Protein AF-A0A6P1Q4A7-F1 (afdb_monomer)

Mean predicted aligned error: 11.12 Å

Solvent-accessible surface area (backbone atoms only — not comparable to full-atom values): 10674 Å² total; per-residue (Å²): 141,85,82,88,87,82,72,81,72,65,68,67,61,69,74,70,74,64,87,75,72,73,75,78,85,70,84,76,80,87,78,87,81,87,83,88,80,80,86,44,78,43,50,24,52,75,88,36,71,66,83,65,97,74,77,94,75,77,65,41,75,36,91,84,79,41,17,33,33,39,69,53,61,57,32,36,40,34,28,81,39,62,34,29,36,36,28,34,78,49,88,72,50,57,26,42,32,78,82,69,81,57,82,59,49,48,37,52,51,28,33,36,44,72,87,41,80,40,60,31,68,45,76,42,81,40,53,28,37,80,46,76,90,74,67,46,64,87,47,24,37,27,48,33,42,32,40,79,55,47,50,85,76,53,80,90,78,60,64,54,71,85,81,54,76,45,75,45,80,54,131

Radius of gyration: 36.62 Å; Cα contacts (8 Å, |Δi|>4): 297; chains: 1; bounding box: 56×28×137 Å

pLDDT: mean 86.03, std 17.23, range [37.91, 98.31]

Foldseek 3Di:
DDDDDPPPPPPVVVVPPPPPPPPPPPPDDDDDDDDDDDWDKFKDFPNHTPPDPDDDDAFDQDPVVLWRKDKGDWMAIATDFFKKKKAWPDPWDWWAFPVNPWDIFTKFKWKQALNDTDGRHDIDMATHHNDPVVDDSNRTIMMMIITPDRPVVGDDGDIDDGIDMDMGGDD

Structure (mmCIF, N/CA/C/O backbone):
data_AF-A0A6P1Q4A7-F1
#
_entry.id   AF-A0A6P1Q4A7-F1
#
loop_
_atom_site.group_PDB
_atom_site.id
_atom_site.type_symbol
_atom_site.label_atom_id
_atom_site.label_alt_id
_atom_site.label_comp_id
_atom_site.label_asym_id
_atom_site.label_entity_id
_atom_site.label_seq_id
_atom_site.pdbx_PDB_ins_code
_atom_site.Cartn_x
_atom_site.Cartn_y
_atom_site.Cartn_z
_atom_site.occupancy
_atom_site.B_iso_or_equiv
_atom_site.auth_seq_id
_atom_site.auth_comp_id
_atom_site.auth_asym_id
_atom_site.auth_atom_id
_atom_site.pdbx_PDB_model_num
ATOM 1 N N . MET A 1 1 ? -33.879 -15.311 112.328 1.00 37.91 1 MET A N 1
ATOM 2 C CA . MET A 1 1 ? -32.522 -14.984 111.845 1.00 37.91 1 MET A CA 1
ATOM 3 C C . MET A 1 1 ? -32.521 -15.320 110.359 1.00 37.91 1 MET A C 1
ATOM 5 O O . MET A 1 1 ? -32.626 -16.489 110.021 1.00 37.91 1 MET A O 1
ATOM 9 N N . ILE A 1 2 ? -32.670 -14.295 109.515 1.00 40.41 2 ILE A N 1
ATOM 10 C CA . ILE A 1 2 ? -33.118 -14.395 108.115 1.00 40.41 2 ILE A CA 1
ATOM 11 C C . ILE A 1 2 ? -31.905 -14.471 107.185 1.00 40.41 2 ILE A C 1
ATOM 13 O O . ILE A 1 2 ? -30.959 -13.701 107.324 1.00 40.41 2 ILE A O 1
ATOM 17 N N . THR A 1 3 ? -31.960 -15.431 106.270 1.00 42.16 3 THR A N 1
ATOM 18 C CA . THR A 1 3 ? -30.948 -15.809 105.284 1.00 42.16 3 THR A CA 1
ATOM 19 C C . THR A 1 3 ? -30.914 -14.864 104.073 1.00 42.16 3 THR A C 1
ATOM 21 O O . THR A 1 3 ? -31.929 -14.314 103.656 1.00 42.16 3 THR A O 1
ATOM 24 N N . ASN A 1 4 ? -29.706 -14.711 103.527 1.00 48.91 4 ASN A N 1
ATOM 25 C CA . ASN A 1 4 ? -29.264 -13.866 102.413 1.00 48.91 4 ASN A CA 1
ATOM 26 C C . ASN A 1 4 ? -30.138 -13.871 101.145 1.00 48.91 4 ASN A C 1
ATOM 28 O O . ASN A 1 4 ? -30.464 -14.935 100.635 1.00 48.91 4 ASN A O 1
ATOM 32 N N . ASN A 1 5 ? -30.316 -12.690 100.537 1.00 47.66 5 ASN A N 1
ATOM 33 C CA . ASN A 1 5 ? -30.649 -12.516 99.115 1.00 47.66 5 ASN A CA 1
ATOM 34 C C . ASN A 1 5 ? -29.931 -11.269 98.554 1.00 47.66 5 ASN A C 1
ATOM 36 O O . ASN A 1 5 ? -30.534 -10.217 98.380 1.00 47.66 5 ASN A O 1
ATOM 40 N N . TYR A 1 6 ? -28.625 -11.381 98.282 1.00 51.16 6 TYR A N 1
ATOM 41 C CA . TYR A 1 6 ? -27.801 -10.303 97.698 1.00 51.16 6 TYR A CA 1
ATOM 42 C C . TYR A 1 6 ? -27.303 -10.597 96.268 1.00 51.16 6 TYR A C 1
ATOM 44 O O . TYR A 1 6 ? -26.462 -9.871 95.750 1.00 51.16 6 TYR A O 1
ATOM 52 N N . ILE A 1 7 ? -27.807 -11.641 95.598 1.00 53.69 7 ILE A N 1
ATOM 53 C CA . 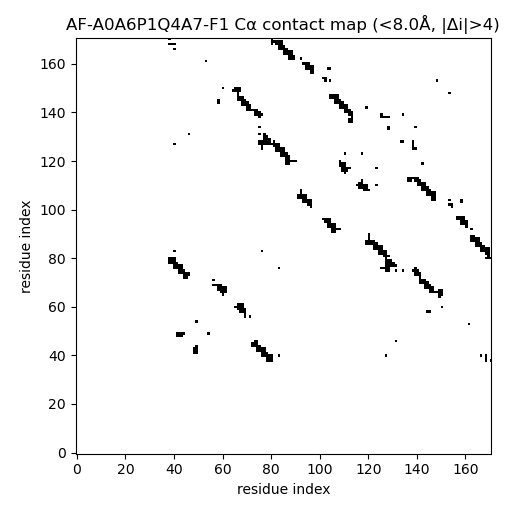ILE A 1 7 ? -27.218 -12.123 94.328 1.00 53.69 7 ILE A CA 1
ATOM 54 C C . ILE A 1 7 ? -28.039 -11.749 93.076 1.00 53.69 7 ILE A C 1
ATOM 56 O O . ILE A 1 7 ? -27.533 -11.825 91.963 1.00 53.69 7 ILE A O 1
ATOM 60 N N . VAL A 1 8 ? -29.269 -11.247 93.210 1.00 51.34 8 VAL A N 1
ATOM 61 C CA . VAL A 1 8 ? -30.142 -11.009 92.037 1.00 51.34 8 VAL A CA 1
ATOM 62 C C . VAL A 1 8 ? -29.942 -9.618 91.397 1.00 51.34 8 VAL A C 1
ATOM 64 O O . VAL A 1 8 ? -30.354 -9.392 90.265 1.00 51.34 8 VAL A O 1
ATOM 67 N N . GLY A 1 9 ? -29.257 -8.685 92.072 1.00 48.62 9 GLY A N 1
ATOM 68 C CA . GLY A 1 9 ? -29.128 -7.293 91.610 1.00 48.62 9 GLY A CA 1
ATOM 69 C C . GLY A 1 9 ? -27.920 -6.969 90.718 1.00 48.62 9 GLY A C 1
ATOM 70 O O . GLY A 1 9 ? -27.981 -6.011 89.955 1.00 48.62 9 GLY A O 1
ATOM 71 N N . LEU A 1 10 ? -26.826 -7.740 90.779 1.00 49.06 10 LEU A N 1
ATOM 72 C CA . LEU A 1 10 ? -25.585 -7.399 90.055 1.00 49.06 10 LEU A CA 1
ATOM 73 C C . LEU A 1 10 ? -25.509 -7.960 88.624 1.00 49.06 10 LEU A C 1
ATOM 75 O O . LEU A 1 10 ? -24.775 -7.422 87.799 1.00 49.06 10 LEU A O 1
ATOM 79 N N . GLY A 1 11 ? -26.272 -9.010 88.302 1.00 47.81 11 GLY A N 1
ATOM 80 C CA . GLY A 1 11 ? -26.229 -9.651 86.978 1.00 47.81 11 GLY A CA 1
ATOM 81 C C . GLY A 1 11 ? -26.882 -8.831 85.858 1.00 47.81 11 GLY A C 1
ATOM 82 O O . GLY A 1 11 ? -26.464 -8.921 84.707 1.00 47.81 11 GLY A O 1
ATOM 83 N N . ALA A 1 12 ? -27.866 -7.988 86.185 1.00 49.59 12 ALA A N 1
ATOM 84 C CA . ALA A 1 12 ? -28.587 -7.182 85.197 1.00 49.59 12 ALA A CA 1
ATOM 85 C C . ALA A 1 12 ? -27.838 -5.898 84.786 1.00 49.59 12 ALA A C 1
ATOM 87 O O . ALA A 1 12 ? -28.069 -5.381 83.697 1.00 49.59 12 ALA A O 1
ATOM 88 N N . ALA A 1 13 ? -26.910 -5.399 85.612 1.00 51.56 13 ALA A N 1
ATOM 89 C CA . ALA A 1 13 ? -26.159 -4.176 85.315 1.00 51.56 13 ALA A CA 1
ATOM 90 C C . ALA A 1 13 ? -24.962 -4.411 84.371 1.00 51.56 13 ALA A C 1
ATOM 92 O O . ALA A 1 13 ? -24.596 -3.518 83.612 1.00 51.56 13 ALA A O 1
ATOM 93 N N . ILE A 1 14 ? -24.383 -5.618 84.363 1.00 50.81 14 ILE A N 1
ATOM 94 C CA . ILE A 1 14 ? -23.214 -5.947 83.524 1.00 50.81 14 ILE A CA 1
ATOM 95 C C . ILE A 1 14 ? -23.617 -6.232 82.062 1.00 50.81 14 ILE A C 1
ATOM 97 O O . ILE A 1 14 ? -22.806 -6.069 81.154 1.00 50.81 14 ILE A O 1
ATOM 101 N N . LEU A 1 15 ? -24.882 -6.578 81.800 1.00 49.03 15 LEU A N 1
ATOM 102 C CA . LEU A 1 15 ? -25.378 -6.864 80.445 1.00 49.03 15 LEU A CA 1
ATOM 103 C C . LEU A 1 15 ? -25.853 -5.624 79.666 1.00 49.03 15 LEU A C 1
ATOM 105 O O . LEU A 1 15 ? -26.134 -5.734 78.475 1.00 49.03 15 LEU A O 1
ATOM 109 N N . LEU A 1 16 ? -25.930 -4.450 80.302 1.00 49.41 16 LEU A N 1
ATOM 110 C CA . LEU A 1 16 ? -26.469 -3.224 79.689 1.00 49.41 16 LEU A CA 1
ATOM 111 C C . LEU A 1 16 ? -25.406 -2.183 79.301 1.00 49.41 16 LEU A C 1
ATOM 113 O O . LEU A 1 16 ? -25.763 -1.123 78.799 1.00 49.41 16 LEU A O 1
ATOM 117 N N . TRP A 1 17 ? -24.114 -2.468 79.490 1.00 46.75 17 TRP A N 1
ATOM 118 C CA . TRP A 1 17 ? -23.021 -1.524 79.186 1.00 46.75 17 TRP A CA 1
ATOM 119 C C . TRP A 1 17 ? -22.073 -1.975 78.063 1.00 46.75 17 TRP A C 1
ATOM 121 O O . TRP A 1 17 ? -21.028 -1.367 77.860 1.00 46.75 17 TRP A O 1
ATOM 131 N N . SER A 1 18 ? -22.430 -3.005 77.289 1.00 49.97 18 SER A N 1
ATOM 132 C CA . SER A 1 18 ? -21.637 -3.450 76.127 1.00 49.97 18 SER A CA 1
ATOM 133 C C . SER A 1 18 ? -22.215 -3.050 74.762 1.00 49.97 18 SER A C 1
ATOM 135 O O . SER A 1 18 ? -21.635 -3.393 73.734 1.00 49.97 18 SER A O 1
ATOM 137 N N . GLN A 1 19 ? -23.312 -2.286 74.698 1.00 48.84 19 GLN A N 1
ATOM 138 C CA . GLN A 1 19 ? -23.960 -1.944 73.419 1.00 48.84 19 GLN A CA 1
ATOM 139 C C . GLN A 1 19 ? -23.454 -0.660 72.748 1.00 48.84 19 GLN A C 1
ATOM 141 O O . GLN A 1 19 ? -24.202 0.037 72.071 1.00 48.84 19 GLN A O 1
ATOM 146 N N . THR A 1 20 ? -22.157 -0.381 72.846 1.00 50.78 20 THR A N 1
ATOM 147 C CA . THR A 1 20 ? -21.487 0.456 71.840 1.00 50.78 20 THR A CA 1
ATOM 148 C C . THR A 1 20 ? -20.255 -0.246 71.288 1.00 50.78 20 THR A C 1
ATOM 150 O O . THR A 1 20 ? -19.214 0.369 71.076 1.00 50.78 20 THR A O 1
ATOM 153 N N . ALA A 1 21 ? -20.369 -1.541 70.989 1.00 50.75 21 ALA A N 1
ATOM 154 C CA . ALA A 1 21 ? -19.693 -2.035 69.800 1.00 50.75 21 ALA A CA 1
ATOM 155 C 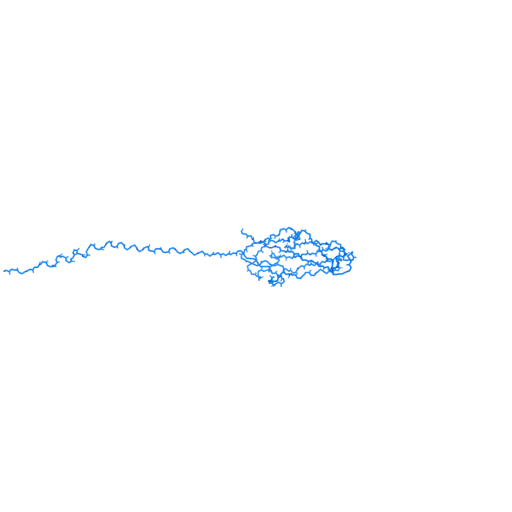C . ALA A 1 21 ? -20.422 -1.397 68.610 1.00 50.75 21 ALA A C 1
ATOM 157 O O . ALA A 1 21 ? -21.386 -1.952 68.087 1.00 50.75 21 ALA A O 1
ATOM 158 N N . LEU A 1 22 ? -20.009 -0.182 68.236 1.00 50.03 22 LEU A N 1
ATOM 159 C CA . LEU A 1 22 ? -20.289 0.350 66.911 1.00 50.03 22 LEU A CA 1
ATOM 160 C C . LEU A 1 22 ? -19.691 -0.669 65.949 1.00 50.03 22 LEU A C 1
ATOM 162 O O . LEU A 1 22 ? -18.486 -0.676 65.704 1.00 50.03 22 LEU A O 1
ATOM 166 N N . SER A 1 23 ? -20.518 -1.591 65.467 1.00 47.84 23 SER A N 1
ATOM 167 C CA . SER A 1 23 ? -20.166 -2.397 64.321 1.00 47.84 23 SER A CA 1
ATOM 168 C C . SER A 1 23 ? -19.997 -1.398 63.186 1.00 47.84 23 SER A C 1
ATOM 170 O O . SER A 1 23 ? -20.974 -0.956 62.580 1.00 47.84 23 SER A O 1
ATOM 172 N N . VAL A 1 24 ? -18.760 -0.976 62.939 1.00 54.66 24 VAL A N 1
ATOM 173 C CA . VAL A 1 24 ? -18.392 -0.322 61.691 1.00 54.66 24 VAL A CA 1
ATOM 174 C C . VAL A 1 24 ? -18.491 -1.413 60.632 1.00 54.66 24 VAL A C 1
ATOM 176 O O . VAL A 1 24 ? -17.504 -2.019 60.235 1.00 54.66 24 VAL A O 1
ATOM 179 N N . VAL A 1 25 ? -19.720 -1.724 60.218 1.00 54.56 25 VAL A N 1
ATOM 180 C CA . VAL A 1 25 ? -19.993 -2.569 59.054 1.00 54.56 25 VAL A CA 1
ATOM 181 C C . VAL A 1 25 ? -19.966 -1.653 57.843 1.00 54.56 25 VAL A C 1
ATOM 183 O O . VAL A 1 25 ? -20.967 -1.408 57.187 1.00 54.56 25 VAL A O 1
ATOM 186 N N . ASN A 1 26 ? -18.807 -1.053 57.613 1.00 52.81 26 ASN A N 1
ATOM 187 C CA . ASN A 1 26 ? -18.505 -0.378 56.363 1.00 52.81 26 ASN A CA 1
ATOM 188 C C . ASN A 1 26 ? -17.047 -0.666 56.016 1.00 52.81 26 ASN A C 1
ATOM 190 O O . ASN A 1 26 ? -16.232 0.222 55.804 1.00 52.81 26 ASN A O 1
ATOM 194 N N . SER A 1 27 ? -16.705 -1.954 55.981 1.00 62.44 27 SER A N 1
ATOM 195 C CA . SER A 1 27 ? -15.562 -2.413 55.200 1.00 62.44 27 SER A CA 1
ATOM 196 C C . SER A 1 27 ? -15.970 -2.363 53.727 1.00 62.44 27 SER A C 1
ATOM 198 O O . SER A 1 27 ? -16.334 -3.378 53.140 1.00 62.44 27 SER A O 1
ATOM 200 N N . GLN A 1 28 ? -15.997 -1.162 53.150 1.00 64.75 28 GLN A N 1
ATOM 201 C CA . GLN A 1 28 ? -16.028 -1.014 51.700 1.00 64.75 28 GLN A CA 1
ATOM 202 C C . GLN A 1 28 ? -14.626 -1.322 51.182 1.00 64.75 28 GLN A C 1
ATOM 204 O O . GLN A 1 28 ? -13.643 -0.718 51.608 1.00 64.75 28 GLN A O 1
ATOM 209 N N . VAL A 1 29 ? -14.543 -2.327 50.315 1.00 70.50 29 VAL A N 1
ATOM 210 C CA . VAL A 1 29 ? -13.341 -2.629 49.545 1.00 70.50 29 VAL A CA 1
ATOM 211 C C . VAL A 1 29 ? -13.593 -2.081 48.152 1.00 70.50 29 VAL A C 1
ATOM 213 O O . VAL A 1 29 ? -14.319 -2.689 47.367 1.00 70.50 29 VAL A O 1
ATOM 216 N N . ASP A 1 30 ? -13.013 -0.922 47.866 1.00 70.12 30 ASP A N 1
ATOM 217 C CA . ASP A 1 30 ? -12.979 -0.377 46.516 1.00 70.12 30 ASP A CA 1
ATOM 218 C C . ASP A 1 30 ? -11.871 -1.096 45.743 1.00 70.12 30 ASP A C 1
ATOM 220 O O . ASP A 1 30 ? -10.682 -0.948 46.030 1.00 70.12 30 ASP A O 1
ATOM 224 N N . ILE A 1 31 ? -12.274 -1.937 44.790 1.00 74.19 31 ILE A N 1
ATOM 225 C CA . ILE A 1 31 ? -11.362 -2.595 43.854 1.00 74.19 31 ILE A CA 1
ATOM 226 C C . ILE A 1 31 ? -11.441 -1.823 42.545 1.00 74.19 31 ILE A C 1
ATOM 228 O O . ILE A 1 31 ? -12.404 -1.953 41.789 1.00 74.19 31 ILE A O 1
ATOM 232 N N . GLU A 1 32 ? -10.419 -1.023 42.274 1.00 72.69 32 GLU A N 1
ATOM 233 C CA . GLU A 1 32 ? -10.243 -0.413 40.964 1.00 72.69 32 GLU A CA 1
ATOM 234 C C . GLU A 1 32 ? -9.772 -1.490 39.978 1.00 72.69 32 GLU A C 1
ATOM 236 O O . GLU A 1 32 ? -8.681 -2.050 40.106 1.00 72.69 32 GLU A O 1
ATOM 241 N N . ILE A 1 33 ? -10.628 -1.827 39.012 1.00 75.19 33 ILE A N 1
ATOM 242 C CA . ILE A 1 33 ? -10.295 -2.754 37.930 1.00 75.19 33 ILE A CA 1
ATOM 243 C C . ILE A 1 33 ? -9.979 -1.924 36.692 1.00 75.19 33 ILE A C 1
ATOM 245 O O . ILE A 1 33 ? -10.878 -1.477 35.979 1.00 75.19 33 ILE A O 1
ATOM 249 N N . SER A 1 34 ? -8.690 -1.749 36.428 1.00 68.75 34 SER A N 1
ATOM 250 C CA . SER A 1 34 ? -8.207 -1.093 35.216 1.00 68.75 34 SER A CA 1
ATOM 251 C C . SER A 1 34 ? -8.037 -2.119 34.096 1.00 68.75 34 SER A C 1
ATOM 253 O O . SER A 1 34 ? -7.324 -3.110 34.251 1.00 68.75 34 SER A O 1
ATOM 255 N N . ALA A 1 35 ? -8.684 -1.879 32.954 1.00 74.81 35 ALA A N 1
ATOM 256 C CA . ALA A 1 35 ? -8.501 -2.649 31.728 1.00 74.81 35 ALA A CA 1
ATOM 257 C C . ALA A 1 35 ? -7.969 -1.723 30.627 1.00 74.81 35 ALA A C 1
ATOM 259 O O . ALA A 1 35 ? -8.643 -0.776 30.228 1.00 74.81 35 ALA A O 1
ATOM 260 N N . GLU A 1 36 ? -6.761 -1.998 30.136 1.00 76.25 36 GLU A N 1
ATOM 261 C CA . GLU A 1 36 ? -6.136 -1.240 29.051 1.00 76.25 36 GLU A CA 1
ATOM 262 C C . GLU A 1 36 ? -6.282 -1.997 27.722 1.00 76.25 36 GLU A C 1
ATOM 264 O O . GLU A 1 36 ? -5.990 -3.190 27.631 1.00 76.25 36 GLU A O 1
ATOM 269 N N . SER A 1 37 ? -6.735 -1.303 26.675 1.00 79.50 37 SER A N 1
ATOM 270 C CA . SER A 1 37 ? -6.806 -1.836 25.311 1.00 79.50 37 SER A CA 1
ATOM 271 C C . SER A 1 37 ? -5.910 -1.012 24.395 1.00 79.50 37 SER A C 1
ATOM 273 O O . SER A 1 37 ? -6.270 0.099 24.011 1.00 79.50 37 SER A O 1
ATOM 275 N N . LEU A 1 38 ? -4.775 -1.581 23.989 1.00 87.44 38 LEU A N 1
ATOM 276 C CA . LEU A 1 38 ? -3.861 -0.934 23.050 1.00 87.44 38 LEU A CA 1
ATOM 277 C C . LEU A 1 38 ? -4.475 -0.828 21.640 1.00 87.44 38 LEU A C 1
ATOM 279 O O . LEU A 1 38 ? -5.122 -1.780 21.184 1.00 87.44 38 LEU A O 1
ATOM 283 N N . PRO A 1 39 ? -4.254 0.281 20.914 1.00 90.31 39 PRO A N 1
ATOM 284 C CA . PRO A 1 39 ? -4.670 0.423 19.522 1.00 90.31 39 PRO A CA 1
ATOM 285 C C . PRO A 1 39 ? -4.045 -0.648 18.631 1.00 90.31 39 PRO A C 1
ATOM 287 O O . PRO A 1 39 ? -2.830 -0.842 18.612 1.00 90.31 39 PRO A O 1
ATOM 290 N N . LYS A 1 40 ? -4.879 -1.325 17.848 1.00 91.38 40 LYS A N 1
ATOM 291 C CA . LYS A 1 40 ? -4.477 -2.373 16.916 1.00 91.38 40 LYS A CA 1
ATOM 292 C C . LYS A 1 40 ? -5.218 -2.210 15.601 1.00 91.38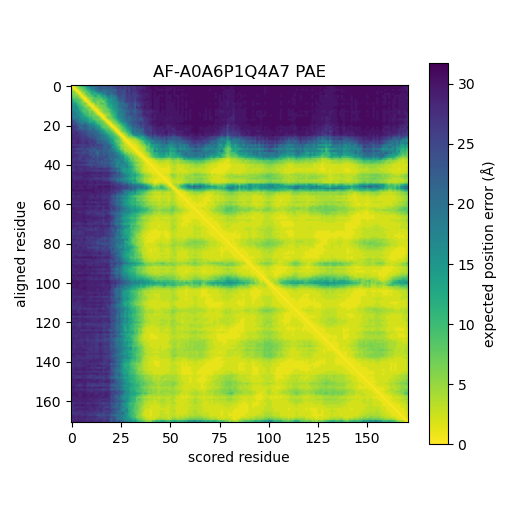 40 LYS A C 1
ATOM 294 O O . LYS A 1 40 ? -6.445 -2.115 15.573 1.00 91.38 40 LYS A O 1
ATOM 299 N N . VAL A 1 41 ? -4.456 -2.256 14.514 1.00 94.56 41 VAL A N 1
ATOM 300 C CA . VAL A 1 41 ? -4.955 -2.297 13.140 1.00 94.56 41 VAL A CA 1
ATOM 301 C C . VAL A 1 41 ? -4.206 -3.393 12.390 1.00 94.56 41 VAL A C 1
ATOM 303 O O . VAL A 1 41 ? -2.999 -3.557 12.545 1.00 94.56 41 VAL A O 1
ATOM 306 N N . THR A 1 42 ? -4.930 -4.163 11.591 1.00 94.06 42 THR A N 1
ATOM 307 C CA . THR A 1 42 ? -4.404 -5.203 10.710 1.00 94.06 42 THR A CA 1
ATOM 308 C C . THR A 1 42 ? -4.879 -4.921 9.295 1.00 94.06 42 THR A C 1
ATOM 310 O O . THR A 1 42 ? -6.064 -4.664 9.070 1.00 94.06 42 THR A O 1
ATOM 313 N N . ILE A 1 43 ? -3.952 -4.965 8.344 1.00 95.25 43 ILE A N 1
ATOM 314 C CA . ILE A 1 43 ? -4.250 -4.793 6.925 1.00 95.25 43 ILE A CA 1
ATOM 315 C C . ILE A 1 43 ? -4.746 -6.128 6.379 1.00 95.25 43 ILE A C 1
ATOM 317 O O . ILE A 1 43 ? -4.150 -7.169 6.646 1.00 95.25 43 ILE A O 1
ATOM 321 N N . TYR A 1 44 ? -5.827 -6.094 5.610 1.00 95.12 44 TYR A N 1
ATOM 322 C CA . TYR A 1 44 ? -6.315 -7.234 4.848 1.00 95.12 44 TYR A CA 1
ATOM 323 C C . TYR A 1 44 ? -6.197 -6.936 3.359 1.00 95.12 44 TYR A C 1
ATOM 325 O O . TYR A 1 44 ? -6.741 -5.936 2.888 1.00 95.12 44 TYR A O 1
ATOM 333 N N . TYR A 1 45 ? -5.523 -7.821 2.633 1.00 93.56 45 TYR A N 1
ATOM 334 C CA . TYR A 1 45 ? -5.328 -7.771 1.189 1.00 93.56 45 TYR A CA 1
ATOM 335 C C . TYR A 1 45 ? -5.942 -9.026 0.571 1.00 93.56 45 TYR A C 1
ATOM 337 O O . TYR A 1 45 ? -5.666 -10.137 1.019 1.00 93.56 45 TYR A O 1
ATOM 345 N N . ASP A 1 46 ? -6.821 -8.852 -0.419 1.00 89.31 46 ASP A N 1
ATOM 346 C CA . ASP A 1 46 ? -7.538 -9.964 -1.066 1.00 89.31 46 ASP A CA 1
ATOM 347 C C . ASP A 1 46 ? -8.254 -10.896 -0.060 1.00 89.31 46 ASP A C 1
ATOM 349 O O . ASP A 1 46 ? -8.218 -12.123 -0.130 1.00 89.31 46 ASP A O 1
ATOM 353 N N . GLY A 1 47 ? -8.862 -10.288 0.965 1.00 88.06 47 GLY A N 1
ATOM 354 C CA . GLY A 1 47 ? -9.600 -10.999 2.012 1.00 88.06 47 GLY A CA 1
ATOM 355 C C . GLY A 1 47 ? -8.738 -11.758 3.027 1.00 88.06 47 GLY A C 1
ATOM 356 O O . GLY A 1 47 ? -9.292 -12.360 3.947 1.00 88.06 47 GLY A O 1
ATOM 357 N N . LYS A 1 48 ? -7.408 -11.706 2.918 1.00 90.62 48 LYS A N 1
ATOM 358 C CA . LYS A 1 48 ? -6.477 -12.350 3.853 1.00 90.62 48 LYS A CA 1
ATOM 359 C C . LYS A 1 48 ? -5.738 -11.302 4.681 1.00 90.62 48 LYS A C 1
ATOM 361 O O . LYS A 1 48 ? -5.444 -10.229 4.153 1.00 90.62 48 LYS A O 1
ATOM 366 N N . PRO A 1 49 ? -5.453 -11.568 5.967 1.00 91.75 49 PRO A N 1
ATOM 367 C CA . PRO A 1 49 ? -4.591 -10.684 6.734 1.00 91.75 49 PRO A CA 1
ATOM 368 C C . PRO A 1 49 ? -3.207 -10.655 6.082 1.00 91.75 49 PRO A C 1
ATOM 370 O O . PRO A 1 49 ? -2.701 -11.690 5.658 1.00 91.75 49 PRO A O 1
ATOM 373 N N . VAL A 1 50 ? -2.607 -9.473 6.000 1.00 90.62 50 VAL A N 1
ATOM 374 C CA . VAL A 1 50 ? -1.209 -9.326 5.594 1.00 90.62 50 VAL A CA 1
ATOM 375 C C . VAL A 1 50 ? -0.359 -9.728 6.796 1.00 90.62 50 VAL A C 1
ATOM 377 O O . VAL A 1 50 ? -0.252 -8.988 7.774 1.00 90.62 50 VAL A O 1
ATOM 380 N N . ASP A 1 51 ? 0.148 -10.953 6.755 1.00 77.25 51 ASP A N 1
ATOM 381 C CA . ASP A 1 51 ? 0.942 -11.611 7.797 1.00 77.25 51 ASP A CA 1
ATOM 382 C C . ASP A 1 51 ? 2.438 -11.710 7.435 1.00 77.25 51 ASP A C 1
ATOM 384 O O . ASP A 1 51 ? 3.282 -11.888 8.316 1.00 77.25 51 ASP A O 1
ATOM 388 N N . GLY A 1 52 ? 2.773 -11.547 6.153 1.00 66.62 52 GLY A N 1
ATOM 389 C CA . GLY A 1 52 ? 4.134 -11.413 5.636 1.00 66.62 52 GLY A CA 1
ATOM 390 C C . GLY A 1 52 ? 4.645 -9.968 5.590 1.00 66.62 52 GLY A C 1
ATOM 391 O O . GLY A 1 52 ? 3.923 -9.015 5.876 1.00 66.62 52 GLY A O 1
ATOM 392 N N . LYS A 1 53 ? 5.920 -9.807 5.205 1.00 68.75 53 LYS A N 1
ATOM 393 C CA . LYS A 1 53 ? 6.535 -8.483 5.001 1.00 68.75 53 LYS A CA 1
ATOM 394 C C . LYS A 1 53 ? 6.092 -7.820 3.695 1.00 68.75 53 LYS A C 1
ATOM 396 O O . LYS A 1 53 ? 6.004 -6.599 3.651 1.00 68.75 53 LYS A O 1
ATOM 401 N N . ASP A 1 54 ? 5.765 -8.626 2.683 1.00 80.69 54 ASP A N 1
ATOM 402 C CA . ASP A 1 54 ? 5.620 -8.155 1.309 1.00 80.69 54 ASP A CA 1
ATOM 403 C C . ASP A 1 54 ? 4.298 -8.623 0.687 1.00 80.69 54 ASP A C 1
ATOM 405 O O . ASP A 1 54 ? 3.828 -9.739 0.924 1.00 80.69 54 ASP A O 1
ATOM 409 N N . ILE A 1 55 ? 3.715 -7.759 -0.143 1.00 88.19 55 ILE A N 1
ATOM 410 C CA . ILE A 1 55 ? 2.583 -8.068 -1.017 1.00 88.19 55 ILE A CA 1
ATOM 411 C C . ILE A 1 55 ? 3.129 -8.081 -2.442 1.00 88.19 55 ILE A C 1
ATOM 413 O O . ILE A 1 55 ? 3.695 -7.082 -2.884 1.00 88.19 55 ILE A O 1
ATOM 417 N N . ASP A 1 56 ? 2.946 -9.186 -3.166 1.00 89.69 56 ASP A N 1
ATOM 418 C CA . ASP A 1 56 ? 3.311 -9.221 -4.581 1.00 89.69 56 ASP A CA 1
ATOM 419 C C . ASP A 1 56 ? 2.367 -8.321 -5.392 1.00 89.69 56 ASP A C 1
ATOM 421 O O . ASP A 1 56 ? 1.137 -8.420 -5.296 1.00 89.69 56 ASP A O 1
ATOM 425 N N . PHE A 1 57 ? 2.956 -7.421 -6.175 1.00 94.06 57 PHE A N 1
ATOM 426 C CA . PHE A 1 57 ? 2.244 -6.393 -6.925 1.00 94.06 57 PHE A CA 1
ATOM 427 C C . PHE A 1 57 ? 2.781 -6.302 -8.360 1.00 94.06 57 PHE A C 1
ATOM 429 O O . PHE A 1 57 ? 3.468 -5.341 -8.718 1.00 94.06 57 PHE A O 1
ATOM 436 N N . PRO A 1 58 ? 2.499 -7.305 -9.211 1.00 95.25 58 PRO A N 1
ATOM 437 C CA . PRO A 1 58 ? 3.017 -7.322 -10.571 1.00 95.25 58 PRO A CA 1
ATOM 438 C C . PRO A 1 58 ? 2.394 -6.194 -11.395 1.00 95.25 58 PRO A C 1
ATOM 440 O O . PRO A 1 58 ? 1.176 -6.019 -11.398 1.00 95.25 58 PRO A O 1
ATOM 443 N N . LEU A 1 59 ? 3.217 -5.450 -12.132 1.00 96.44 59 LEU A N 1
ATOM 444 C CA . LEU A 1 59 ? 2.754 -4.463 -13.105 1.00 96.44 59 LEU A CA 1
ATOM 445 C C . LEU A 1 59 ? 2.759 -5.088 -14.495 1.00 96.44 59 LEU A C 1
ATOM 447 O O . LEU A 1 59 ? 3.793 -5.552 -14.976 1.00 96.44 59 LEU A O 1
ATOM 451 N N . VAL A 1 60 ? 1.599 -5.098 -15.143 1.00 94.94 60 VAL A N 1
ATOM 452 C CA . VAL A 1 60 ? 1.422 -5.681 -16.478 1.00 94.94 60 VAL A CA 1
ATOM 453 C C . VAL A 1 60 ? 1.211 -4.580 -17.506 1.00 94.94 60 VAL A C 1
ATOM 455 O O . VAL A 1 60 ? 0.807 -3.471 -17.167 1.00 94.94 60 VAL A O 1
ATOM 458 N N . VAL A 1 61 ? 1.472 -4.873 -18.780 1.00 96.38 61 VAL A N 1
ATOM 459 C CA . VAL A 1 61 ? 1.147 -3.930 -19.855 1.00 96.38 61 VAL A CA 1
ATOM 460 C C . VAL A 1 61 ? -0.368 -3.893 -20.029 1.00 96.38 61 VAL A C 1
ATOM 462 O O . VAL A 1 61 ? -0.985 -4.881 -20.428 1.00 96.38 61 VAL A O 1
ATOM 465 N N . ASN A 1 62 ? -0.973 -2.747 -19.741 1.00 96.25 62 ASN A N 1
ATOM 466 C CA . ASN A 1 62 ? -2.392 -2.532 -19.976 1.00 96.25 62 ASN A CA 1
ATOM 467 C C . ASN A 1 62 ? -2.659 -2.393 -21.485 1.00 96.25 62 ASN A C 1
ATOM 469 O O . ASN A 1 62 ? -2.017 -1.596 -22.165 1.00 96.25 62 ASN A O 1
ATOM 473 N N . GLY A 1 63 ? -3.622 -3.148 -22.018 1.00 92.88 63 GLY A N 1
ATOM 474 C CA . GLY A 1 63 ? -3.896 -3.183 -23.461 1.00 92.88 63 GLY A CA 1
ATOM 475 C C . GLY A 1 63 ? -4.437 -1.876 -24.056 1.00 92.88 63 GLY A C 1
ATOM 476 O O . GLY A 1 63 ? -4.337 -1.683 -25.265 1.00 92.88 63 GLY A O 1
ATOM 477 N N . VAL A 1 64 ? -4.989 -0.980 -23.231 1.00 94.25 64 VAL A N 1
ATOM 478 C CA . VAL A 1 64 ? -5.554 0.306 -23.669 1.00 94.25 64 VAL A CA 1
ATOM 479 C C . VAL A 1 64 ? -4.540 1.429 -23.492 1.00 94.25 64 VAL A C 1
ATOM 481 O O . VAL A 1 64 ? -4.229 2.129 -24.451 1.00 94.25 64 VAL A O 1
ATOM 484 N N . SER A 1 65 ? -4.003 1.602 -22.280 1.00 95.19 65 SER A N 1
ATOM 485 C CA . SER A 1 65 ? -3.044 2.680 -22.003 1.00 95.19 65 SER A CA 1
ATOM 486 C C . SER A 1 65 ? -1.645 2.383 -22.546 1.00 95.19 65 SER A C 1
ATOM 488 O O . SER A 1 65 ? -0.842 3.303 -22.672 1.00 95.19 65 SER A O 1
ATOM 490 N N . GLN A 1 66 ? -1.346 1.115 -22.858 1.00 96.88 66 GLN A N 1
ATOM 491 C CA . GLN A 1 66 ? -0.020 0.614 -23.239 1.00 96.88 66 GLN A CA 1
ATOM 492 C C . GLN A 1 66 ? 1.077 0.936 -22.213 1.00 96.88 66 GLN A C 1
ATOM 494 O O . GLN A 1 66 ? 2.263 0.937 -22.541 1.00 96.88 66 GLN A O 1
ATOM 499 N N . LYS A 1 67 ? 0.695 1.206 -20.963 1.00 97.88 67 LYS A N 1
ATOM 500 C CA . LYS A 1 67 ? 1.590 1.476 -19.834 1.00 97.88 67 LYS A CA 1
ATOM 501 C C . LYS A 1 67 ? 1.702 0.252 -18.935 1.00 97.88 67 LYS A C 1
ATOM 503 O O . LYS A 1 67 ? 0.811 -0.600 -18.941 1.00 97.88 67 LYS A O 1
ATOM 508 N N . PHE A 1 68 ? 2.777 0.179 -18.154 1.00 98.00 68 PHE A N 1
ATOM 509 C CA . PHE A 1 68 ? 2.838 -0.763 -17.043 1.00 98.00 68 PHE A CA 1
ATOM 510 C C . PHE A 1 68 ? 1.899 -0.270 -15.951 1.00 98.00 68 PHE A C 1
ATOM 512 O O . PHE A 1 68 ? 2.050 0.850 -15.467 1.00 98.00 68 PHE A O 1
ATOM 519 N N . GLU A 1 69 ? 0.904 -1.073 -15.603 1.00 97.56 69 GLU A N 1
ATOM 520 C CA . GLU A 1 69 ? -0.156 -0.663 -14.695 1.00 97.56 69 GLU A CA 1
ATOM 521 C C . GLU A 1 69 ? -0.720 -1.860 -13.936 1.00 97.56 69 GLU A C 1
ATOM 523 O O . GLU A 1 69 ? -0.878 -2.951 -14.489 1.00 97.56 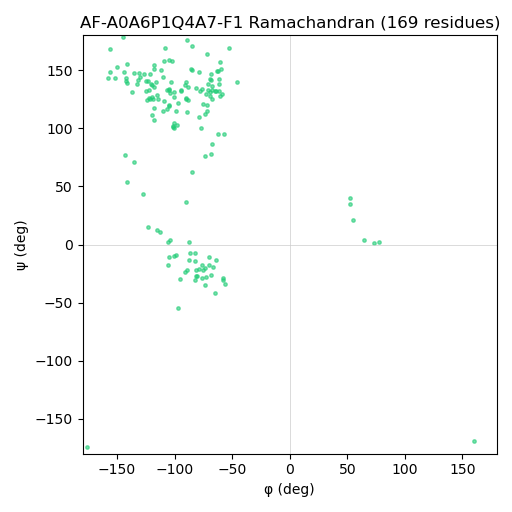69 GLU A O 1
ATOM 528 N N . ASN A 1 70 ? -1.071 -1.640 -12.673 1.00 97.44 70 ASN A N 1
ATOM 529 C CA . ASN A 1 70 ? -1.940 -2.544 -11.935 1.00 97.44 70 ASN A CA 1
ATOM 530 C C . ASN A 1 70 ? -2.755 -1.774 -10.891 1.00 97.44 70 ASN A C 1
ATOM 532 O O . ASN A 1 70 ? -2.331 -0.732 -10.384 1.00 97.44 70 ASN A O 1
ATOM 536 N N . VAL A 1 71 ? -3.926 -2.315 -10.568 1.00 97.00 71 VAL A N 1
ATOM 537 C CA . VAL A 1 71 ? -4.803 -1.850 -9.499 1.00 97.00 71 VAL A CA 1
ATOM 538 C C . VAL A 1 71 ? -5.024 -3.007 -8.539 1.00 97.00 71 VAL A C 1
ATOM 540 O O . VAL A 1 71 ? -5.484 -4.075 -8.938 1.00 97.00 71 VAL A O 1
ATOM 543 N N . SER A 1 72 ? -4.751 -2.778 -7.260 1.00 96.44 72 SER A N 1
ATOM 544 C CA . SER A 1 72 ? -4.899 -3.794 -6.229 1.00 96.44 72 SER A CA 1
ATOM 545 C C . SER A 1 72 ? -6.347 -4.299 -6.105 1.00 96.44 72 SER A C 1
ATOM 547 O O . SER A 1 72 ? -7.314 -3.565 -6.368 1.00 96.44 72 SER A O 1
ATOM 549 N N . PRO A 1 73 ? -6.534 -5.517 -5.569 1.00 95.25 73 PRO A N 1
ATOM 550 C CA . PRO A 1 73 ? -7.758 -5.889 -4.874 1.00 95.25 73 PRO A CA 1
ATOM 551 C C . PRO A 1 73 ? -8.104 -4.884 -3.767 1.00 95.25 73 PRO A C 1
ATOM 553 O O . PRO A 1 73 ? -7.311 -4.013 -3.400 1.00 95.25 73 PRO A O 1
ATOM 556 N N . LYS A 1 74 ? -9.312 -4.998 -3.216 1.00 95.75 74 LYS A N 1
ATOM 557 C CA . LYS A 1 74 ? -9.720 -4.149 -2.093 1.00 95.75 74 LYS A CA 1
ATOM 558 C C . LYS A 1 74 ? -8.856 -4.442 -0.868 1.00 95.75 74 LYS A C 1
ATOM 560 O O . LYS A 1 74 ? -8.691 -5.600 -0.487 1.00 95.75 74 LYS A O 1
ATOM 565 N N . ILE A 1 75 ? -8.367 -3.373 -0.255 1.00 96.69 75 ILE A N 1
ATOM 566 C CA . ILE A 1 75 ? -7.616 -3.386 0.992 1.00 96.69 75 ILE A CA 1
ATOM 567 C C . ILE A 1 75 ? -8.519 -2.852 2.097 1.00 96.69 75 ILE A C 1
ATOM 569 O O . ILE A 1 75 ? -9.169 -1.815 1.929 1.00 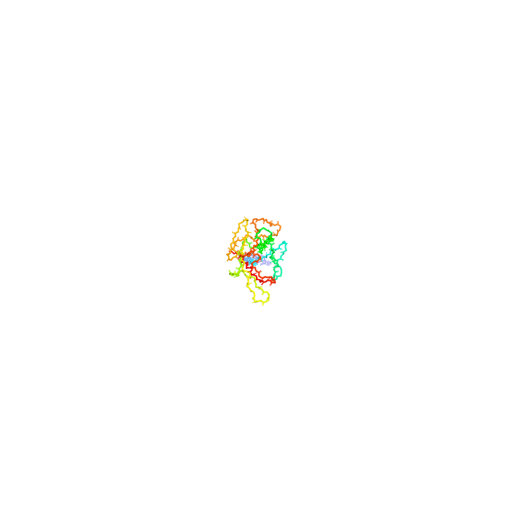96.69 75 ILE A O 1
ATOM 573 N N . TYR A 1 76 ? -8.547 -3.564 3.219 1.00 97.50 76 TYR A N 1
ATOM 574 C CA . TYR A 1 76 ? -9.326 -3.210 4.403 1.00 97.50 76 TYR A CA 1
ATOM 575 C C . TYR A 1 76 ? -8.418 -3.050 5.616 1.00 97.50 76 TYR A C 1
ATOM 577 O O . TYR A 1 76 ? -7.435 -3.775 5.765 1.00 97.50 76 TYR A O 1
ATOM 585 N N . LEU A 1 77 ? -8.787 -2.139 6.512 1.00 97.19 77 LEU A N 1
ATOM 586 C CA . LEU A 1 77 ? -8.161 -1.998 7.821 1.00 97.19 77 LEU A CA 1
ATOM 587 C C . LEU A 1 77 ? -9.109 -2.568 8.869 1.00 97.19 77 LEU A C 1
ATOM 589 O O . LEU A 1 77 ? -10.231 -2.082 9.006 1.00 97.19 77 LEU A O 1
ATOM 593 N N . VAL A 1 78 ? -8.673 -3.596 9.593 1.00 96.88 78 VAL A N 1
ATOM 594 C CA . VAL A 1 78 ? -9.476 -4.264 10.624 1.00 96.88 78 VAL A CA 1
ATOM 595 C C . VAL A 1 78 ? -8.826 -4.065 11.986 1.00 96.88 78 VAL A C 1
ATOM 597 O O . VAL A 1 78 ? -7.638 -4.336 12.136 1.00 96.88 78 VAL A O 1
ATOM 600 N N . GLY A 1 79 ? -9.571 -3.601 12.985 1.00 95.38 79 GLY A N 1
ATOM 601 C CA . GLY A 1 79 ? -8.963 -3.207 14.255 1.00 95.38 79 GLY A CA 1
ATOM 602 C C . GLY A 1 79 ? -9.941 -2.779 15.341 1.00 95.38 79 GLY A C 1
ATOM 603 O O . GLY A 1 79 ? -11.157 -2.885 15.183 1.00 95.38 79 GLY A O 1
ATOM 604 N N . ASN A 1 80 ? -9.395 -2.307 16.464 1.00 94.06 80 ASN A N 1
ATOM 605 C CA . ASN A 1 80 ? -10.175 -1.817 17.607 1.00 94.06 80 ASN A CA 1
ATOM 606 C C . ASN A 1 80 ? -10.307 -0.284 17.659 1.00 94.06 80 ASN A C 1
ATOM 608 O O . ASN A 1 80 ? -11.153 0.195 18.407 1.00 94.06 80 ASN A O 1
ATOM 612 N N . VAL A 1 81 ? -9.590 0.466 16.819 1.00 95.19 81 VAL A N 1
ATOM 613 C CA . VAL A 1 81 ? -9.807 1.912 16.601 1.00 95.19 81 VAL A CA 1
ATOM 614 C C . VAL A 1 81 ? -10.900 2.165 15.558 1.00 95.19 81 VAL A C 1
ATOM 616 O O . VAL A 1 81 ? -11.370 1.224 14.913 1.00 95.19 81 VAL A O 1
ATOM 619 N N . ASP A 1 82 ? -11.322 3.418 15.402 1.00 95.06 82 ASP A N 1
ATOM 620 C CA . ASP A 1 82 ? -12.360 3.795 14.430 1.00 95.06 82 ASP A CA 1
ATOM 621 C C . ASP A 1 82 ? -11.774 4.289 13.106 1.00 95.06 82 ASP A C 1
ATOM 623 O O . ASP A 1 82 ? -12.381 4.116 12.045 1.00 95.06 82 ASP A O 1
ATOM 627 N N . GLN A 1 83 ? -10.579 4.880 13.151 1.00 96.94 83 GLN A N 1
ATOM 628 C CA . GLN A 1 83 ? -9.889 5.396 11.978 1.00 96.94 83 GLN A CA 1
ATOM 629 C C . GLN A 1 83 ? -8.381 5.148 12.044 1.00 96.94 83 GLN A C 1
ATOM 631 O O . GLN A 1 83 ? -7.791 5.018 13.117 1.00 96.94 83 GLN A O 1
ATOM 636 N N . ALA A 1 84 ? -7.766 5.103 10.868 1.00 97.75 84 ALA A N 1
ATOM 637 C CA . ALA A 1 84 ? -6.326 5.053 10.691 1.00 97.75 84 ALA A CA 1
ATOM 638 C C . ALA A 1 84 ? -5.932 5.866 9.455 1.00 97.75 84 ALA A C 1
ATOM 640 O O . ALA A 1 84 ? -6.696 5.945 8.490 1.00 97.75 84 ALA A O 1
ATOM 641 N N . ASP A 1 85 ? -4.750 6.468 9.489 1.00 97.75 85 ASP A N 1
ATOM 642 C CA . ASP A 1 85 ? -4.138 7.092 8.322 1.00 97.75 85 ASP A CA 1
ATOM 643 C C . ASP A 1 85 ? -3.258 6.057 7.619 1.00 97.75 85 ASP A C 1
ATOM 645 O O . ASP A 1 85 ? -2.536 5.300 8.274 1.00 97.75 85 ASP A O 1
ATOM 649 N N . ILE A 1 86 ? -3.325 6.015 6.289 1.00 97.19 86 ILE A N 1
ATOM 650 C CA . ILE A 1 86 ? -2.410 5.228 5.460 1.00 97.19 86 ILE A CA 1
ATOM 651 C C . ILE A 1 86 ? -1.588 6.149 4.569 1.00 97.19 86 ILE A C 1
ATOM 653 O O . ILE A 1 86 ? -2.108 7.130 4.039 1.00 97.19 86 ILE A O 1
ATOM 657 N N . VAL A 1 87 ? -0.307 5.845 4.398 1.00 97.25 87 VAL A N 1
ATOM 658 C CA . VAL A 1 87 ? 0.591 6.633 3.548 1.00 97.25 87 VAL A CA 1
ATOM 659 C C . VAL A 1 87 ? 1.775 5.784 3.115 1.00 97.25 87 VAL A C 1
ATOM 661 O O . VAL A 1 87 ? 2.269 4.976 3.900 1.00 97.25 87 VAL A O 1
ATOM 664 N N . PHE A 1 88 ? 2.248 5.952 1.884 1.00 97.00 88 PHE A N 1
ATOM 665 C CA . PHE A 1 88 ? 3.552 5.403 1.522 1.00 97.00 88 PHE A CA 1
ATOM 666 C C . PHE A 1 88 ? 4.667 6.272 2.096 1.00 97.00 88 PHE A C 1
ATOM 668 O O . PHE A 1 88 ? 4.629 7.496 1.983 1.00 97.00 88 PHE A O 1
ATOM 675 N N . THR A 1 89 ? 5.668 5.649 2.714 1.00 95.25 89 THR A N 1
ATOM 676 C CA . THR A 1 89 ? 6.829 6.389 3.235 1.00 95.25 89 THR A CA 1
ATOM 677 C C . THR A 1 89 ? 7.785 6.818 2.124 1.00 95.25 89 THR A C 1
ATOM 679 O O . THR A 1 89 ? 8.569 7.752 2.300 1.00 95.25 89 THR A O 1
ATOM 682 N N . ASP A 1 90 ? 7.720 6.138 0.981 1.00 95.00 90 ASP A N 1
ATOM 683 C CA . ASP A 1 90 ? 8.473 6.458 -0.224 1.00 95.00 90 ASP A CA 1
ATOM 684 C C . ASP A 1 90 ? 7.972 7.763 -0.850 1.00 95.00 90 ASP A C 1
ATOM 686 O O . ASP A 1 90 ? 6.775 7.967 -1.054 1.00 95.00 90 ASP A O 1
ATOM 690 N N . LYS A 1 91 ? 8.906 8.663 -1.175 1.00 89.94 91 LYS A N 1
ATOM 691 C CA . LYS A 1 91 ? 8.584 9.949 -1.817 1.00 89.94 91 LYS A CA 1
ATOM 692 C C . LYS A 1 91 ? 8.410 9.828 -3.327 1.00 89.94 91 LYS A C 1
ATOM 694 O O . LYS A 1 91 ? 7.644 10.586 -3.908 1.00 89.94 91 LYS A O 1
ATOM 699 N N . ASN A 1 92 ? 9.134 8.889 -3.929 1.00 93.62 92 ASN A N 1
ATOM 700 C CA . ASN A 1 92 ? 9.124 8.602 -5.354 1.00 93.62 92 ASN A CA 1
ATOM 701 C C . ASN A 1 92 ? 8.967 7.094 -5.527 1.00 93.62 92 ASN A C 1
ATOM 703 O O . ASN A 1 92 ? 9.576 6.322 -4.785 1.00 93.62 92 ASN A O 1
ATOM 707 N N . PHE A 1 93 ? 8.194 6.687 -6.525 1.00 97.25 93 PHE A N 1
ATOM 708 C CA . PHE A 1 93 ? 8.021 5.284 -6.867 1.00 97.25 93 PHE A CA 1
ATOM 709 C C . PHE A 1 93 ? 8.782 5.019 -8.154 1.00 97.25 93 PHE A C 1
ATOM 711 O O . PHE A 1 93 ? 8.461 5.594 -9.188 1.00 97.25 93 PHE A O 1
ATOM 718 N N . SER A 1 94 ? 9.795 4.167 -8.090 1.00 97.12 94 SER A N 1
ATOM 719 C CA . SER A 1 94 ? 10.589 3.812 -9.260 1.00 97.12 94 SER A CA 1
ATOM 720 C C . SER A 1 94 ? 10.961 2.342 -9.196 1.00 97.12 94 SER A C 1
ATOM 722 O O . SER A 1 94 ? 11.217 1.819 -8.110 1.00 97.12 94 SER A O 1
ATOM 724 N N . LEU A 1 95 ? 10.943 1.655 -10.332 1.00 96.81 95 LEU A N 1
ATOM 725 C CA . LEU A 1 95 ? 11.403 0.275 -10.429 1.00 96.81 95 LEU A CA 1
ATOM 726 C C . LEU A 1 95 ? 12.804 0.255 -11.011 1.00 96.81 95 LEU A C 1
ATOM 728 O O . LEU A 1 95 ? 13.021 0.748 -12.118 1.00 96.81 95 LEU A O 1
ATOM 732 N N . THR A 1 96 ? 13.721 -0.401 -10.313 1.00 96.31 96 THR A N 1
ATOM 733 C CA . THR A 1 96 ? 15.103 -0.503 -10.764 1.00 96.31 96 THR A CA 1
ATOM 734 C C . THR A 1 96 ? 15.287 -1.708 -11.670 1.00 96.31 96 THR A C 1
ATOM 736 O O . THR A 1 96 ? 14.788 -2.801 -11.380 1.00 96.31 96 THR A O 1
ATOM 739 N N . HIS A 1 97 ? 16.001 -1.517 -12.780 1.00 95.81 97 HIS A N 1
ATOM 740 C CA . HIS A 1 97 ? 16.357 -2.623 -13.667 1.00 95.81 97 HIS A CA 1
ATOM 741 C C . HIS A 1 97 ? 17.346 -3.570 -12.974 1.00 95.81 97 HIS A C 1
ATOM 743 O O . HIS A 1 97 ? 18.346 -3.122 -12.418 1.00 95.81 97 HIS A O 1
ATOM 749 N N . GLU A 1 98 ? 17.150 -4.884 -13.085 1.00 93.12 98 GLU A N 1
ATOM 750 C CA . GLU A 1 98 ? 17.974 -5.895 -12.397 1.00 93.12 98 GLU A CA 1
ATOM 751 C C . GLU A 1 98 ? 19.473 -5.803 -12.746 1.00 93.12 98 GLU A C 1
ATOM 753 O O . GLU A 1 98 ? 20.330 -6.112 -11.923 1.00 93.12 98 GLU A O 1
ATOM 758 N N . SER A 1 99 ? 19.817 -5.329 -13.951 1.00 90.00 99 SER A N 1
ATOM 759 C CA . SER A 1 99 ? 21.223 -5.125 -14.340 1.00 90.00 99 SER A CA 1
ATOM 760 C C . SER A 1 99 ? 21.847 -3.814 -13.845 1.00 90.00 99 SER A C 1
ATOM 762 O O . SER A 1 99 ? 23.059 -3.650 -13.986 1.00 90.00 99 SER A O 1
ATOM 764 N N . GLY A 1 100 ? 21.044 -2.854 -13.369 1.00 85.12 100 GLY A N 1
ATOM 765 C CA . GLY A 1 100 ? 21.479 -1.515 -12.945 1.00 85.12 100 GLY A CA 1
ATOM 766 C C . GLY A 1 100 ? 22.059 -0.612 -14.046 1.00 85.12 100 GLY A C 1
ATOM 767 O O . GLY A 1 100 ? 22.541 0.477 -13.757 1.00 85.12 100 GLY A O 1
ATOM 768 N N . LYS A 1 101 ? 22.064 -1.056 -15.311 1.00 84.50 101 LYS A N 1
ATOM 769 C CA . LYS A 1 101 ? 22.643 -0.313 -16.452 1.00 84.50 101 LYS A CA 1
ATOM 770 C C . LYS A 1 101 ? 21.611 0.410 -17.314 1.00 84.50 101 LYS A C 1
ATOM 772 O O . LYS A 1 101 ? 21.990 1.124 -18.236 1.00 84.50 101 LYS A O 1
ATOM 777 N N . GLN A 1 102 ? 20.333 0.141 -17.082 1.00 91.69 102 GLN A N 1
ATOM 778 C CA . GLN A 1 102 ? 19.224 0.718 -17.835 1.00 91.69 102 GLN A CA 1
ATOM 779 C C . GLN A 1 102 ? 18.535 1.781 -16.993 1.00 91.69 102 GLN A C 1
ATOM 781 O O . GLN A 1 102 ? 18.656 1.764 -15.772 1.00 91.69 102 GLN A O 1
ATOM 786 N N . ALA A 1 103 ? 17.815 2.684 -17.656 1.00 90.25 103 ALA A N 1
ATOM 787 C CA . ALA A 1 103 ? 16.964 3.641 -16.965 1.00 90.25 103 ALA A CA 1
ATOM 788 C C . ALA A 1 103 ? 15.872 2.913 -16.170 1.00 90.25 103 ALA A C 1
ATOM 790 O O . ALA A 1 103 ? 15.326 1.902 -16.634 1.00 90.25 103 ALA A O 1
ATOM 791 N N . ASP A 1 104 ? 15.567 3.458 -14.998 1.00 95.50 104 ASP A N 1
ATOM 792 C CA . ASP A 1 104 ? 14.508 2.981 -14.120 1.00 95.50 104 ASP A CA 1
ATOM 793 C C . ASP A 1 104 ? 13.119 3.317 -14.691 1.00 95.50 104 ASP A C 1
ATOM 795 O O . ASP A 1 104 ? 12.966 4.126 -15.614 1.00 95.50 104 ASP A O 1
ATOM 799 N N . ILE A 1 105 ? 12.093 2.648 -14.165 1.00 97.44 105 ILE A N 1
ATOM 800 C CA . ILE A 1 105 ? 10.696 2.918 -14.514 1.00 97.44 105 ILE A CA 1
ATOM 801 C C . ILE A 1 105 ? 10.080 3.752 -13.404 1.00 97.44 105 ILE A C 1
ATOM 803 O O . ILE A 1 105 ? 9.670 3.205 -12.381 1.00 97.44 105 ILE A O 1
ATOM 807 N N . ASP A 1 106 ? 9.954 5.053 -13.638 1.00 97.44 106 ASP A N 1
ATOM 808 C CA . ASP A 1 106 ? 9.224 5.932 -12.733 1.00 97.44 106 ASP A CA 1
ATOM 809 C C . ASP A 1 106 ? 7.715 5.668 -12.810 1.00 97.44 106 ASP A C 1
ATOM 811 O O . ASP A 1 106 ? 7.130 5.439 -13.883 1.00 97.44 106 ASP A O 1
ATOM 815 N N . LEU A 1 107 ? 7.090 5.660 -11.634 1.00 98.06 107 LEU A N 1
ATOM 816 C CA . LEU A 1 107 ? 5.695 5.317 -11.422 1.00 98.06 107 LEU A CA 1
ATOM 817 C C . LEU A 1 107 ? 4.950 6.460 -10.733 1.00 98.06 107 LEU A C 1
ATOM 819 O O . LEU A 1 107 ? 5.402 7.054 -9.755 1.00 98.06 107 LEU A O 1
ATOM 823 N N . SER A 1 108 ? 3.714 6.674 -11.168 1.00 96.94 108 SER A N 1
ATOM 824 C CA . SER A 1 108 ? 2.712 7.398 -10.393 1.00 96.94 108 SER A CA 1
ATOM 825 C C . SER A 1 108 ? 1.934 6.418 -9.515 1.00 96.94 108 SER A C 1
ATOM 827 O O . SER A 1 108 ? 1.357 5.453 -10.023 1.00 96.94 108 SER A O 1
ATOM 829 N N . GLY A 1 109 ? 1.904 6.676 -8.206 1.00 97.44 109 GLY A N 1
ATOM 830 C CA . GLY A 1 109 ? 1.123 5.918 -7.227 1.00 97.44 109 GLY A CA 1
ATOM 831 C C . GLY A 1 109 ? -0.124 6.676 -6.767 1.00 97.44 109 GLY A C 1
ATOM 832 O O . GLY A 1 109 ? -0.037 7.850 -6.393 1.00 97.44 109 GLY A O 1
ATOM 833 N N . SER A 1 110 ? -1.279 6.009 -6.740 1.00 98.06 110 SER A N 1
ATOM 834 C CA . SER A 1 110 ? -2.522 6.570 -6.201 1.00 98.06 110 SER A CA 1
ATOM 835 C C . SER A 1 110 ? -3.289 5.598 -5.301 1.00 98.06 110 SER A C 1
ATOM 837 O O . SER A 1 110 ? -3.281 4.379 -5.484 1.00 98.06 110 SER A O 1
ATOM 839 N N . PHE A 1 111 ? -3.975 6.160 -4.307 1.00 98.31 111 PHE A N 1
ATOM 840 C CA . PHE A 1 111 ? -5.034 5.498 -3.559 1.00 98.31 111 PHE A CA 1
ATOM 841 C C . PHE A 1 111 ? -6.374 5.768 -4.241 1.00 98.31 111 PHE A C 1
ATOM 843 O O . PHE A 1 111 ? -6.759 6.921 -4.419 1.00 98.31 111 PHE A O 1
ATOM 850 N N . ILE A 1 112 ? -7.124 4.720 -4.562 1.00 98.19 112 ILE A N 1
ATOM 851 C CA . ILE A 1 112 ? -8.514 4.809 -5.010 1.00 98.19 112 ILE A CA 1
ATOM 852 C C . ILE A 1 112 ? -9.402 4.532 -3.799 1.00 98.19 112 ILE A C 1
ATOM 854 O O . ILE A 1 112 ? -9.573 3.379 -3.390 1.00 98.19 112 ILE A O 1
ATOM 858 N N . PHE A 1 113 ? -9.974 5.583 -3.220 1.00 97.38 113 PHE A N 1
ATOM 859 C CA . PHE A 1 113 ? -10.851 5.495 -2.053 1.00 97.38 113 PHE A CA 1
ATOM 860 C C . PHE A 1 113 ? -12.219 6.075 -2.390 1.00 97.38 113 PHE A C 1
ATOM 862 O O . PHE A 1 113 ? -12.314 7.210 -2.854 1.00 97.38 113 PHE A O 1
ATOM 869 N N . LYS A 1 114 ? -13.285 5.289 -2.187 1.00 94.81 114 LYS A N 1
ATOM 870 C CA . LYS A 1 114 ? -14.661 5.663 -2.574 1.00 94.81 114 LYS A CA 1
ATOM 871 C C . LYS A 1 114 ? -14.786 6.098 -4.044 1.00 94.81 114 LYS A C 1
ATOM 873 O O . LYS A 1 114 ? -15.535 7.007 -4.379 1.00 94.81 114 LYS A O 1
ATOM 878 N N . GLY A 1 115 ? -14.002 5.470 -4.921 1.00 93.44 115 GLY A N 1
ATOM 879 C CA . GLY A 1 115 ? -13.960 5.790 -6.352 1.00 93.44 115 GLY A CA 1
ATOM 880 C C . GLY A 1 115 ? -13.175 7.054 -6.717 1.00 93.44 115 GLY A C 1
ATOM 881 O O . GLY A 1 115 ? -13.103 7.379 -7.896 1.00 93.44 115 GLY A O 1
ATOM 882 N N . VAL A 1 116 ? -12.565 7.744 -5.749 1.00 95.81 116 VAL A N 1
ATOM 883 C CA . VAL A 1 116 ? -11.753 8.944 -5.989 1.00 95.81 116 VAL A CA 1
ATOM 884 C C . VAL A 1 116 ? -10.274 8.601 -5.874 1.00 95.81 116 VAL A C 1
ATOM 886 O O . VAL A 1 116 ? -9.848 8.006 -4.881 1.00 95.81 116 VAL A O 1
ATOM 889 N N . GLU A 1 117 ? -9.494 9.003 -6.876 1.00 97.25 117 GLU A N 1
ATOM 890 C CA . GLU A 1 117 ? -8.036 8.906 -6.841 1.00 97.25 117 GLU A CA 1
ATOM 891 C C . GLU A 1 117 ? -7.419 10.017 -5.989 1.00 97.25 117 GLU A C 1
ATOM 893 O O . GLU A 1 117 ? -7.744 11.198 -6.123 1.00 97.25 117 GLU A O 1
ATOM 898 N N . LYS A 1 118 ? -6.505 9.622 -5.107 1.00 97.12 118 LYS A N 1
ATOM 899 C CA . LYS A 1 118 ? -5.713 10.493 -4.239 1.00 97.12 118 LYS A CA 1
ATOM 900 C C . LYS A 1 118 ? -4.248 10.099 -4.344 1.00 97.12 118 LYS A C 1
ATOM 902 O O . LYS A 1 118 ? -3.938 8.929 -4.542 1.00 97.12 118 LYS A O 1
ATOM 907 N N . ASN A 1 119 ? -3.341 11.059 -4.209 1.00 96.06 119 ASN A N 1
ATOM 908 C CA . ASN A 1 119 ? -1.909 10.789 -4.310 1.00 96.06 119 ASN A CA 1
ATOM 909 C C . ASN A 1 119 ? -1.450 9.845 -3.180 1.00 96.06 119 ASN A C 1
ATOM 911 O O . ASN A 1 119 ? -1.772 10.083 -2.018 1.00 96.06 119 ASN A O 1
ATOM 915 N N . ALA A 1 120 ? -0.695 8.797 -3.520 1.00 96.00 120 ALA A N 1
ATOM 916 C CA . ALA A 1 120 ? -0.234 7.785 -2.566 1.00 96.00 120 ALA A CA 1
ATOM 917 C C . ALA A 1 120 ? 0.841 8.282 -1.573 1.00 96.00 120 ALA A C 1
ATOM 919 O O . ALA A 1 120 ? 1.046 7.673 -0.523 1.00 96.00 120 ALA A O 1
ATOM 920 N N . THR A 1 121 ? 1.496 9.406 -1.879 1.00 95.12 121 THR A N 1
ATOM 921 C CA . THR A 1 121 ? 2.471 10.079 -0.995 1.00 95.12 121 THR A CA 1
ATOM 922 C C . THR A 1 121 ? 1.807 10.974 0.058 1.00 95.12 121 THR A C 1
ATOM 924 O O . THR A 1 121 ? 2.475 11.496 0.949 1.00 95.12 121 THR A O 1
ATOM 927 N N . GLN A 1 122 ? 0.487 11.170 -0.027 1.00 96.06 122 GLN A N 1
ATOM 928 C CA . GLN A 1 122 ? -0.288 11.934 0.945 1.00 96.06 122 GLN A CA 1
ATOM 929 C C . GLN A 1 122 ? -1.055 10.990 1.864 1.00 96.06 122 GLN A C 1
ATOM 931 O O . GLN A 1 122 ? -1.626 9.996 1.415 1.00 96.06 122 GLN A O 1
ATOM 936 N N . ALA A 1 123 ? -1.099 11.328 3.154 1.00 96.94 123 ALA A N 1
ATOM 937 C CA . ALA A 1 123 ? -1.851 10.551 4.125 1.00 96.94 123 ALA A CA 1
ATOM 938 C C . ALA A 1 123 ? -3.341 10.509 3.766 1.00 96.94 123 ALA A C 1
ATOM 940 O O . ALA A 1 123 ? -3.991 11.538 3.556 1.00 96.94 123 ALA A O 1
ATOM 941 N N . LEU A 1 124 ? -3.884 9.296 3.714 1.00 97.69 124 LEU A N 1
ATOM 942 C CA . LEU A 1 124 ? -5.291 9.029 3.492 1.00 97.69 124 LEU A CA 1
ATOM 943 C C . LEU A 1 124 ? -5.925 8.499 4.775 1.00 97.69 124 LEU A C 1
ATOM 945 O O . LEU A 1 124 ? -5.656 7.375 5.197 1.00 97.69 124 LEU A O 1
ATOM 949 N N . ARG A 1 125 ? -6.849 9.284 5.328 1.00 97.44 125 ARG A N 1
ATOM 950 C CA . ARG A 1 125 ? -7.722 8.856 6.420 1.00 97.44 125 ARG A CA 1
ATOM 951 C C . ARG A 1 125 ? -8.700 7.791 5.950 1.00 97.44 125 ARG A C 1
ATOM 953 O O . ARG A 1 125 ? -9.488 8.033 5.031 1.00 97.44 125 ARG A O 1
ATOM 960 N N . MET A 1 126 ? -8.709 6.655 6.634 1.00 96.69 126 MET A N 1
ATOM 961 C CA . MET A 1 126 ? -9.605 5.540 6.363 1.00 96.69 126 MET A CA 1
ATOM 962 C C . MET A 1 126 ? -10.373 5.094 7.609 1.00 96.69 126 MET A C 1
ATOM 964 O O . MET A 1 126 ? -9.832 5.131 8.715 1.00 96.69 126 MET A O 1
ATOM 968 N N . PRO A 1 127 ? -11.624 4.629 7.446 1.00 97.19 127 PRO A N 1
ATOM 969 C CA . PRO A 1 127 ? -12.329 3.932 8.510 1.00 97.19 127 PRO A CA 1
ATOM 970 C C . PRO A 1 127 ? -11.691 2.561 8.775 1.00 97.19 127 PRO A C 1
ATOM 972 O O . PRO A 1 127 ? -11.296 1.857 7.842 1.00 97.19 127 PRO A O 1
ATOM 975 N N . VAL A 1 128 ? -11.648 2.170 10.046 1.00 97.62 128 VAL A N 1
ATOM 976 C CA . VAL A 1 128 ? -11.212 0.843 10.493 1.00 97.62 128 VAL A CA 1
ATOM 977 C C . VAL A 1 128 ? -12.447 0.039 10.884 1.00 97.62 128 VAL A C 1
ATOM 979 O O . VAL A 1 128 ? -13.224 0.436 11.751 1.00 97.62 128 VAL A O 1
ATOM 982 N N . ILE A 1 129 ? -12.661 -1.094 10.219 1.00 97.38 129 ILE A N 1
ATOM 983 C CA . ILE A 1 129 ? -13.802 -1.973 10.502 1.00 97.38 129 ILE A CA 1
ATOM 984 C C . ILE A 1 129 ? -13.463 -2.937 11.639 1.00 97.38 129 ILE A C 1
ATOM 986 O O . ILE A 1 129 ? -12.313 -3.329 11.821 1.00 97.38 129 ILE A O 1
ATOM 990 N N . LYS A 1 130 ? -14.462 -3.370 12.412 1.00 95.56 130 LYS A N 1
ATOM 991 C CA . LYS A 1 130 ? -14.218 -4.303 13.527 1.00 95.56 130 LYS A CA 1
ATOM 992 C C . LYS A 1 130 ? -14.095 -5.751 13.040 1.00 95.56 130 LYS A C 1
ATOM 994 O O . LYS A 1 130 ? -13.448 -6.570 13.687 1.00 95.56 130 LYS A O 1
ATOM 999 N N . LYS A 1 131 ? -14.730 -6.085 11.909 1.00 95.06 131 LYS A N 1
ATOM 1000 C CA . LYS A 1 131 ? -14.701 -7.422 11.289 1.00 95.06 131 LYS A CA 1
ATOM 1001 C C . LYS A 1 131 ? -14.649 -7.311 9.770 1.00 95.06 131 LYS A C 1
ATOM 1003 O O . LYS A 1 131 ? -15.354 -6.485 9.200 1.00 95.06 131 LYS A O 1
ATOM 1008 N N . LEU A 1 132 ? -13.909 -8.205 9.111 1.00 93.94 132 LEU A N 1
ATOM 1009 C CA . LEU A 1 132 ? -13.788 -8.227 7.647 1.00 93.94 132 LEU A CA 1
ATOM 1010 C C . LEU A 1 132 ? -15.143 -8.377 6.929 1.00 93.94 132 LEU A C 1
ATOM 1012 O O . LEU A 1 132 ? -15.338 -7.822 5.854 1.00 93.94 132 LEU A O 1
ATOM 1016 N N . THR A 1 133 ? -16.116 -9.054 7.547 1.00 95.44 133 THR A N 1
ATOM 1017 C CA . THR A 1 133 ? -17.481 -9.210 7.011 1.00 95.44 133 THR A CA 1
ATOM 1018 C C . THR A 1 133 ? -18.252 -7.891 6.882 1.00 95.44 133 THR A C 1
ATOM 1020 O O . THR A 1 133 ? -19.289 -7.859 6.231 1.00 95.44 133 THR A O 1
ATOM 1023 N N . GLN A 1 134 ? -17.769 -6.804 7.493 1.00 95.88 134 GLN A N 1
ATOM 1024 C CA . GLN A 1 134 ? -18.312 -5.445 7.352 1.00 95.88 134 GLN A CA 1
ATOM 1025 C C . GLN A 1 134 ? -17.691 -4.690 6.158 1.00 95.88 134 GLN A C 1
ATOM 1027 O O . GLN A 1 134 ? -17.971 -3.506 5.950 1.00 95.88 134 GLN A O 1
ATOM 1032 N N . GLY A 1 135 ? -16.810 -5.344 5.397 1.00 94.06 135 GLY A N 1
ATOM 1033 C CA . GLY A 1 135 ? -16.133 -4.771 4.244 1.00 94.06 135 GLY A CA 1
ATOM 1034 C C . GLY A 1 135 ? -17.110 -4.349 3.144 1.00 94.06 135 GLY A C 1
ATOM 1035 O O . GLY A 1 135 ? -17.993 -5.094 2.733 1.00 94.06 135 GLY A O 1
ATOM 1036 N N . SER A 1 136 ? -16.929 -3.136 2.639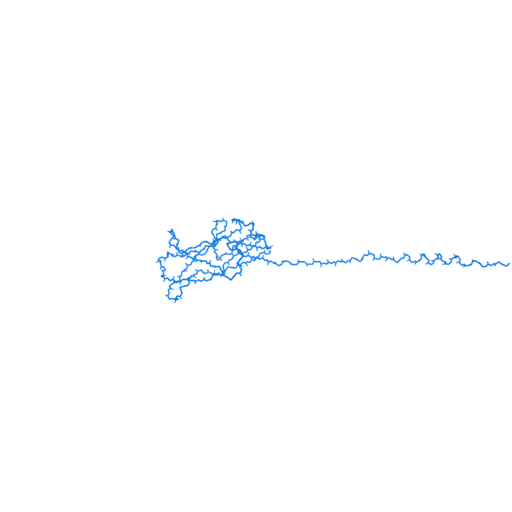 1.00 94.44 136 SER A N 1
ATOM 1037 C CA . SER A 1 136 ? -17.701 -2.518 1.563 1.00 94.44 136 SER A CA 1
ATOM 1038 C C . SER A 1 136 ? -16.784 -1.637 0.709 1.00 94.44 136 SER A C 1
ATOM 1040 O O . SER A 1 136 ? -15.589 -1.537 0.968 1.00 94.44 136 SER A O 1
ATOM 1042 N N . THR A 1 137 ? -17.304 -1.005 -0.343 1.00 92.19 137 THR A N 1
ATOM 1043 C CA . THR A 1 137 ? -16.518 -0.016 -1.109 1.00 92.19 137 THR A CA 1
ATOM 1044 C C . THR A 1 137 ? -16.235 1.254 -0.291 1.00 92.19 137 THR A C 1
ATOM 1046 O O . THR A 1 137 ? -15.210 1.895 -0.498 1.00 92.19 137 THR A O 1
ATOM 1049 N N . GLU A 1 138 ? -17.089 1.579 0.685 1.00 93.81 138 GLU A N 1
ATOM 1050 C CA . GLU A 1 138 ? -16.988 2.796 1.505 1.00 93.81 138 GLU A CA 1
ATOM 1051 C C . GLU A 1 138 ? -15.866 2.756 2.546 1.00 93.81 138 GLU A C 1
ATOM 1053 O O . GLU A 1 138 ? -15.435 3.799 3.038 1.00 93.81 138 GLU A O 1
ATOM 1058 N N . ASN A 1 139 ? -15.404 1.555 2.891 1.00 95.31 139 ASN A N 1
ATOM 1059 C CA . ASN A 1 139 ? -14.355 1.317 3.880 1.00 95.31 139 ASN A CA 1
ATOM 1060 C C . ASN A 1 139 ? -13.170 0.522 3.307 1.00 95.31 139 ASN A C 1
ATOM 1062 O O . ASN A 1 139 ? -12.337 0.022 4.059 1.00 95.31 139 ASN A O 1
ATOM 1066 N N . SE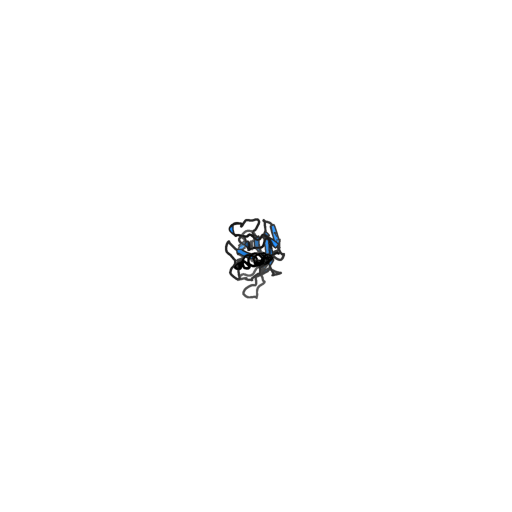R A 1 140 ? -13.088 0.436 1.977 1.00 96.69 140 SER A N 1
ATOM 1067 C CA . SER A 1 140 ? -11.956 -0.152 1.265 1.00 96.69 140 SER A CA 1
ATOM 1068 C C . SER A 1 140 ? -11.174 0.901 0.505 1.00 96.69 140 SER A C 1
ATOM 1070 O O . SER A 1 140 ? -11.765 1.835 -0.042 1.00 96.69 140 SER A O 1
ATOM 1072 N N . VAL A 1 141 ? -9.880 0.667 0.352 1.00 97.88 141 VAL A N 1
ATOM 1073 C CA . VAL A 1 141 ? -9.028 1.384 -0.598 1.00 97.88 141 VAL A CA 1
ATOM 1074 C C . VAL A 1 141 ? -8.468 0.404 -1.620 1.00 97.88 141 VAL A C 1
ATOM 1076 O O . VAL A 1 141 ? -8.345 -0.789 -1.343 1.00 97.88 141 VAL A O 1
ATOM 1079 N N . LYS A 1 142 ? -8.130 0.895 -2.808 1.00 97.88 142 LYS A N 1
ATOM 1080 C CA . LYS A 1 142 ? -7.240 0.192 -3.734 1.00 97.88 142 LYS A CA 1
ATOM 1081 C C . LYS A 1 142 ? -5.993 1.028 -3.969 1.00 97.88 142 LYS A C 1
ATOM 1083 O O . LYS A 1 142 ? -6.058 2.251 -3.910 1.00 97.88 142 LYS A O 1
ATOM 1088 N N . ILE A 1 143 ? -4.882 0.377 -4.259 1.00 97.56 143 ILE A N 1
ATOM 1089 C CA . ILE A 1 143 ? -3.630 1.021 -4.647 1.00 97.56 143 ILE A CA 1
ATOM 1090 C C . ILE A 1 143 ? -3.471 0.832 -6.147 1.00 97.56 143 ILE A C 1
ATOM 1092 O O . ILE A 1 143 ? -3.687 -0.266 -6.660 1.00 97.56 143 ILE A O 1
ATOM 1096 N N . ARG A 1 144 ? -3.114 1.897 -6.852 1.00 97.81 144 ARG A N 1
ATOM 1097 C CA . ARG A 1 144 ? -2.807 1.864 -8.276 1.00 97.81 144 ARG A CA 1
ATOM 1098 C C . ARG A 1 144 ? -1.399 2.385 -8.491 1.00 97.81 144 ARG A C 1
ATOM 1100 O O . ARG A 1 144 ? -1.050 3.443 -7.979 1.00 97.81 144 ARG A O 1
ATOM 1107 N N . PHE A 1 145 ? -0.631 1.657 -9.288 1.00 98.19 145 PHE A N 1
ATOM 1108 C CA . PHE A 1 145 ? 0.641 2.127 -9.820 1.00 98.19 145 PHE A CA 1
ATOM 1109 C C . PHE A 1 145 ? 0.574 2.114 -11.339 1.00 98.19 145 PHE A C 1
ATOM 1111 O O . PHE A 1 145 ? 0.039 1.172 -11.930 1.00 98.19 145 PHE A O 1
ATOM 1118 N N . VAL A 1 146 ? 1.108 3.160 -11.962 1.00 98.00 146 VAL A N 1
ATOM 1119 C CA . VAL A 1 146 ? 1.169 3.300 -13.418 1.00 98.00 146 VAL A CA 1
ATOM 1120 C C . VAL A 1 146 ? 2.492 3.926 -13.840 1.00 98.00 146 VAL A C 1
ATOM 1122 O O . VAL A 1 146 ? 2.945 4.877 -13.207 1.00 98.00 146 VAL A O 1
ATOM 1125 N N . SER A 1 147 ? 3.100 3.432 -14.917 1.00 98.12 147 SER A N 1
ATOM 1126 C CA . SER A 1 147 ? 4.322 4.018 -15.469 1.00 98.12 147 SER A CA 1
ATOM 1127 C C . SER A 1 147 ? 4.091 5.395 -16.090 1.00 98.12 147 SER A C 1
ATOM 1129 O O . SER A 1 147 ? 3.046 5.683 -16.694 1.00 98.12 147 SER A O 1
ATOM 1131 N N . GLU A 1 148 ? 5.093 6.264 -15.981 1.00 96.12 148 GLU A N 1
ATOM 1132 C CA . GLU A 1 148 ? 5.042 7.599 -16.583 1.00 96.12 148 GLU A CA 1
ATOM 1133 C C . GLU A 1 148 ? 4.991 7.540 -18.115 1.00 96.12 148 GLU A C 1
ATOM 1135 O O . GLU A 1 148 ? 4.169 8.222 -18.740 1.00 96.12 148 GLU A O 1
ATOM 1140 N N . HIS A 1 149 ? 5.774 6.646 -18.721 1.00 96.88 149 HIS A N 1
ATOM 1141 C CA . HIS A 1 149 ? 5.823 6.434 -20.166 1.00 96.88 149 HIS A CA 1
ATOM 1142 C C . HIS A 1 149 ? 5.169 5.114 -20.588 1.00 96.88 149 HIS A C 1
ATOM 1144 O O . HIS A 1 149 ? 4.813 4.267 -19.764 1.00 96.88 149 HIS A O 1
ATOM 1150 N N . LEU A 1 150 ? 4.975 4.960 -21.901 1.00 97.19 150 LEU A N 1
ATOM 1151 C CA . LEU A 1 150 ? 4.491 3.725 -22.518 1.00 97.19 150 LEU A CA 1
ATOM 1152 C C . LEU A 1 150 ? 5.488 2.582 -22.294 1.00 97.19 150 LEU A C 1
ATOM 1154 O O . LEU A 1 150 ? 6.694 2.804 -22.284 1.00 97.19 150 LEU A O 1
ATOM 1158 N N . ALA A 1 151 ? 5.002 1.346 -22.207 1.00 95.25 151 ALA A N 1
ATOM 1159 C CA . ALA A 1 151 ? 5.832 0.168 -21.968 1.00 95.25 151 ALA A CA 1
ATOM 1160 C C . ALA A 1 151 ? 6.958 0.005 -23.007 1.00 95.25 151 ALA A C 1
ATOM 1162 O O . ALA A 1 151 ? 8.056 -0.416 -22.660 1.00 95.25 151 ALA A O 1
ATOM 1163 N N . GLY A 1 152 ? 6.712 0.390 -24.266 1.00 94.31 152 GLY A N 1
ATOM 1164 C CA . GLY A 1 152 ? 7.706 0.334 -25.344 1.00 94.31 152 GLY A CA 1
ATOM 1165 C C . GLY A 1 152 ? 8.850 1.350 -25.236 1.00 94.31 152 GLY A C 1
ATOM 1166 O O . GLY A 1 152 ? 9.813 1.234 -25.989 1.00 94.31 152 GLY A O 1
ATOM 1167 N N . TYR A 1 153 ? 8.756 2.334 -24.335 1.00 95.50 153 TYR A N 1
ATOM 1168 C CA . TYR A 1 153 ? 9.837 3.287 -24.061 1.00 95.50 153 TYR A CA 1
ATOM 1169 C C . TYR A 1 153 ? 10.981 2.646 -23.264 1.00 95.50 153 TYR A C 1
ATOM 1171 O O . TYR A 1 153 ? 12.146 2.985 -23.458 1.00 95.50 153 TYR A O 1
ATOM 1179 N N . TYR A 1 154 ? 10.650 1.719 -22.366 1.00 94.81 154 TYR A N 1
ATOM 1180 C CA . TYR A 1 154 ? 11.609 1.127 -21.444 1.00 94.81 154 TYR A CA 1
ATOM 1181 C C . TYR A 1 154 ? 12.356 -0.046 -22.085 1.00 94.81 154 TYR A C 1
ATOM 1183 O O . TYR A 1 154 ? 11.832 -0.763 -22.943 1.00 94.81 154 TYR A O 1
ATOM 1191 N N . ALA A 1 155 ? 13.600 -0.257 -21.654 1.00 94.75 155 ALA A N 1
ATOM 1192 C CA . ALA A 1 155 ? 14.385 -1.399 -22.095 1.00 94.75 155 ALA A CA 1
ATOM 1193 C C . ALA A 1 155 ? 13.715 -2.713 -21.664 1.00 94.75 155 ALA A C 1
ATOM 1195 O O . ALA A 1 155 ? 13.047 -2.799 -20.637 1.00 94.75 155 ALA A O 1
ATOM 1196 N N . LYS A 1 156 ? 13.904 -3.773 -22.452 1.00 92.69 156 LYS A N 1
ATOM 1197 C CA . LYS A 1 156 ? 13.413 -5.101 -22.071 1.00 92.69 156 LYS A CA 1
ATOM 1198 C C . LYS A 1 156 ? 14.251 -5.650 -20.922 1.00 92.69 156 LYS A C 1
ATOM 1200 O O . LYS A 1 156 ? 15.475 -5.683 -21.022 1.00 92.69 156 LYS A O 1
ATOM 1205 N N . GLY A 1 157 ? 13.582 -6.174 -19.904 1.00 92.69 157 GLY A N 1
ATOM 1206 C CA . GLY A 1 157 ? 14.230 -6.860 -18.797 1.00 92.69 157 GLY A CA 1
ATOM 1207 C C . GLY A 1 157 ? 13.342 -6.921 -17.567 1.00 92.69 157 GLY A C 1
ATOM 1208 O O . GLY A 1 157 ? 12.144 -6.640 -17.633 1.00 92.69 157 GLY A O 1
ATOM 1209 N N . LYS A 1 158 ? 13.941 -7.329 -16.450 1.00 94.06 158 LYS A N 1
ATOM 1210 C CA . LYS A 1 158 ? 13.263 -7.423 -15.163 1.00 94.06 158 LYS A CA 1
ATOM 1211 C C . LYS A 1 158 ? 13.499 -6.146 -14.369 1.00 94.06 158 LYS A C 1
ATOM 1213 O O . LYS A 1 158 ? 14.631 -5.678 -14.251 1.00 94.06 158 LYS A O 1
ATOM 1218 N N . TYR A 1 159 ? 12.414 -5.626 -13.818 1.00 96.69 159 TYR A N 1
ATOM 1219 C CA . TYR A 1 159 ? 12.392 -4.447 -12.973 1.00 96.69 159 TYR A CA 1
ATOM 1220 C C . TYR A 1 159 ? 11.725 -4.798 -11.649 1.00 96.69 159 TYR A C 1
ATOM 1222 O O . TYR A 1 159 ? 10.744 -5.545 -11.636 1.00 96.69 159 TYR A O 1
ATOM 1230 N N . SER A 1 160 ? 12.244 -4.278 -10.543 1.00 94.75 160 SER A N 1
ATOM 1231 C CA . SE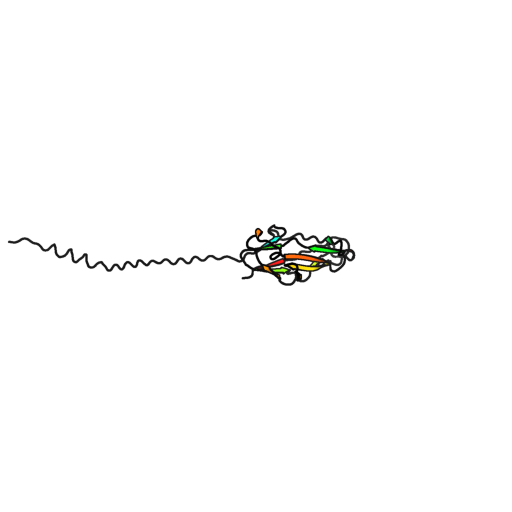R A 1 160 ? 11.665 -4.525 -9.222 1.00 94.75 160 SER A CA 1
ATOM 1232 C C . SER A 1 160 ? 12.025 -3.428 -8.235 1.00 94.75 160 SER A C 1
ATOM 1234 O O . SER A 1 160 ? 13.121 -2.875 -8.294 1.00 94.75 160 SER A O 1
ATOM 1236 N N . ASN A 1 161 ? 11.118 -3.167 -7.302 1.00 95.44 161 ASN A N 1
ATOM 1237 C CA . ASN A 1 161 ? 11.381 -2.412 -6.085 1.00 95.44 161 ASN A CA 1
ATOM 1238 C C . ASN A 1 161 ? 10.349 -2.809 -5.014 1.00 95.44 161 ASN A C 1
ATOM 1240 O O . ASN A 1 161 ? 9.363 -3.478 -5.332 1.00 95.44 161 ASN A O 1
ATOM 1244 N N . ALA A 1 162 ? 10.573 -2.403 -3.768 1.00 93.81 162 ALA A N 1
ATOM 1245 C CA . ALA A 1 162 ? 9.624 -2.536 -2.671 1.00 93.81 162 ALA A CA 1
ATOM 1246 C C . ALA A 1 162 ? 9.248 -1.143 -2.156 1.00 93.81 162 ALA A C 1
ATOM 1248 O O . ALA A 1 162 ? 10.116 -0.296 -1.964 1.00 93.81 162 ALA A O 1
ATOM 1249 N N . PHE A 1 163 ? 7.956 -0.926 -1.915 1.00 95.06 163 PHE A N 1
ATOM 1250 C CA . PHE A 1 163 ? 7.429 0.327 -1.375 1.00 95.06 163 PHE A CA 1
ATOM 1251 C C . PHE A 1 163 ? 6.729 0.052 -0.051 1.00 95.06 163 PHE A C 1
ATOM 1253 O O . PHE A 1 163 ? 5.977 -0.918 0.078 1.00 95.06 163 PHE A O 1
ATOM 1260 N N . THR A 1 164 ? 6.959 0.910 0.933 1.00 94.50 164 THR A N 1
ATOM 1261 C CA . THR A 1 164 ? 6.485 0.704 2.300 1.00 94.50 164 THR A CA 1
ATOM 1262 C C . THR A 1 164 ? 5.214 1.505 2.547 1.00 94.50 164 THR A C 1
ATOM 1264 O O . THR A 1 164 ? 5.225 2.736 2.569 1.00 94.50 164 THR A O 1
ATOM 1267 N N . LEU A 1 165 ? 4.108 0.794 2.772 1.00 94.69 165 LEU A N 1
ATOM 1268 C CA . LEU A 1 165 ? 2.847 1.379 3.218 1.00 94.69 165 LEU A CA 1
ATOM 1269 C C . LEU A 1 165 ? 2.812 1.423 4.749 1.00 94.69 165 LEU A C 1
ATOM 1271 O O . LEU A 1 165 ? 2.757 0.389 5.413 1.00 94.69 165 LEU A O 1
ATOM 1275 N N . MET A 1 166 ? 2.802 2.626 5.309 1.00 94.56 166 MET A N 1
ATOM 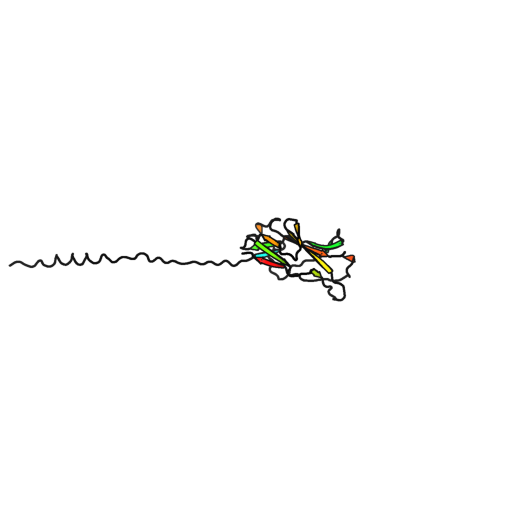1276 C CA . MET A 1 166 ? 2.632 2.854 6.738 1.00 94.56 166 MET A CA 1
ATOM 1277 C C . MET A 1 166 ? 1.152 3.019 7.080 1.00 94.56 166 MET A C 1
ATOM 1279 O O . MET A 1 166 ? 0.407 3.690 6.364 1.00 94.56 166 MET A O 1
ATOM 1283 N N . VAL A 1 167 ? 0.746 2.429 8.205 1.00 94.94 167 VAL A N 1
ATOM 1284 C CA . VAL A 1 167 ? -0.595 2.572 8.777 1.00 94.94 167 VAL A CA 1
ATOM 1285 C C . VAL A 1 167 ? -0.470 3.082 10.203 1.00 94.94 167 VAL A C 1
ATOM 1287 O O . VAL A 1 167 ? 0.195 2.463 11.034 1.00 94.94 167 VAL A O 1
ATOM 1290 N N . THR A 1 168 ? -1.129 4.198 10.491 1.00 96.12 168 THR A N 1
ATOM 1291 C CA . THR A 1 168 ? -1.082 4.860 11.794 1.00 96.12 168 THR A CA 1
ATOM 1292 C C . THR A 1 168 ? -2.490 4.908 12.389 1.00 96.12 168 THR A C 1
ATOM 1294 O O . THR A 1 168 ? -3.349 5.603 11.843 1.00 96.12 168 THR A O 1
ATOM 1297 N N . PRO A 1 169 ? -2.765 4.164 13.479 1.00 95.06 169 PRO A N 1
ATOM 1298 C CA . PRO A 1 169 ? -4.023 4.268 14.212 1.00 95.06 169 PRO A CA 1
ATOM 1299 C C . PRO A 1 169 ? -4.236 5.680 14.753 1.00 95.06 169 PRO A C 1
ATOM 1301 O O . PRO A 1 169 ? -3.275 6.376 15.077 1.00 95.06 169 PRO A O 1
ATOM 1304 N N . ILE A 1 170 ? -5.497 6.077 14.888 1.00 92.94 170 ILE A N 1
ATOM 1305 C CA . ILE A 1 170 ? -5.864 7.419 15.340 1.00 92.94 170 ILE A CA 1
ATOM 1306 C C . ILE A 1 170 ? -6.648 7.283 16.626 1.00 92.94 170 ILE A C 1
ATOM 1308 O O . ILE A 1 170 ? -7.609 6.512 16.684 1.00 92.94 170 ILE A O 1
ATOM 1312 N N . LEU A 1 171 ? -6.155 7.992 17.637 1.00 82.62 171 LEU A N 1
ATOM 1313 C CA . LEU A 1 171 ? -6.632 7.984 19.011 1.00 82.62 171 LEU A CA 1
ATOM 1314 C C . LEU A 1 171 ? -7.602 9.133 19.261 1.00 82.62 171 LEU A C 1
ATOM 1316 O O . LEU A 1 171 ? -7.327 10.243 18.749 1.00 82.62 171 LEU A O 1
#

Organism: NCBI:txid1615494

Sequence (171 aa):
MITNNYIVGLGAAILLWSQTALSVVNSQVDIEISAESLPKVTIYYDGKPVDGKDIDFPLVVNGVSQKFENVSPKIYLVGNVDQADIVFTDKNFSLTHESGKQADIDLSGSFIFKGVEKNATQALRMPVIKKLTQGSTENSVKIRFVSEHLAGYYAKGKYSNAFTLMVTPIL

Nearest PDB structures (foldseek):
  6k73-assembly1_C  TM=5.929E-01  e=3.773E-06  Escherichia coli
  6k73-assembly2_D  TM=6.226E-01  e=1.374E-05  Escherichia coli
  3vac-assembly2_B  TM=6.093E-01  e=1.410E-03  Escherichia coli
  2hb0-assembly2_B  TM=5.750E-01  e=1.570E-03  Escherichia coli
  8cio-assembly1_A  TM=4.718E-01  e=5.716E-03  Pseudomonas aeruginosa PAO1

Secondary structure (DSSP, 8-state):
------SSSSHHHHTSS-TT--------------------EEEEETTEE--SS------EE-TTT-SEEEEPPPEEEEESSSEEEEEES-SSEEEEETTSSS--EEEEEEEEETTEEEETTS-EEEE-BSSGGG--STTEEEEEEEESS-GGGSPSS-EE----EEEEE--